Protein AF-A0A137SSA2-F1 (afdb_monomer)

Nearest PDB structures (foldseek):
  4cbj-assembly1_D  TM=5.573E-01  e=8.022E+00  Alkalihalophilus pseudofirmus OF4

Structure (mmCIF, N/CA/C/O backbone):
data_AF-A0A137SSA2-F1
#
_entry.id   AF-A0A137SSA2-F1
#
loop_
_atom_site.group_PDB
_atom_site.id
_atom_site.type_symbol
_atom_site.label_atom_id
_atom_site.label_alt_id
_atom_site.label_comp_id
_atom_site.label_a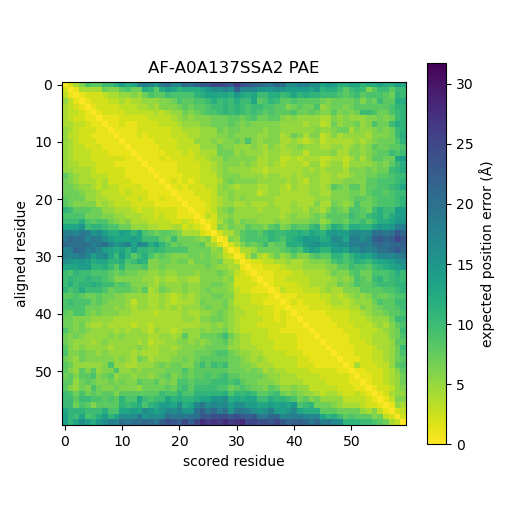sym_id
_atom_site.label_entity_id
_atom_site.label_seq_id
_atom_site.pdbx_PDB_ins_code
_atom_site.Cartn_x
_atom_site.Cartn_y
_atom_site.Cartn_z
_atom_site.occupancy
_atom_site.B_iso_or_equiv
_atom_site.auth_seq_id
_atom_site.auth_comp_id
_atom_site.auth_asym_id
_atom_site.auth_atom_id
_atom_site.pdbx_PDB_model_num
ATOM 1 N N . MET A 1 1 ? 5.900 2.404 -23.188 1.00 59.19 1 MET A N 1
ATOM 2 C CA . MET A 1 1 ? 4.588 3.005 -22.835 1.00 59.19 1 MET A CA 1
ATOM 3 C C . MET A 1 1 ? 3.896 2.232 -21.711 1.00 59.19 1 MET A C 1
ATOM 5 O O . MET A 1 1 ? 3.480 2.860 -20.751 1.00 59.19 1 MET A O 1
ATOM 9 N N . LEU A 1 2 ? 3.862 0.893 -21.771 1.00 63.97 2 LEU A N 1
ATOM 10 C CA . LEU A 1 2 ? 3.266 0.018 -20.742 1.00 63.97 2 LEU A CA 1
ATOM 11 C C . LEU A 1 2 ? 3.975 0.054 -19.374 1.00 63.97 2 LEU A C 1
ATOM 13 O O . LEU A 1 2 ? 3.307 0.039 -18.348 1.00 63.97 2 LEU A O 1
ATOM 17 N N . LEU A 1 3 ? 5.306 0.197 -19.344 1.00 68.38 3 LEU A N 1
ATOM 18 C CA . LEU A 1 3 ? 6.065 0.284 -18.086 1.00 68.38 3 LEU A CA 1
ATOM 19 C C . LEU A 1 3 ? 5.664 1.509 -17.236 1.00 68.38 3 LEU A C 1
ATOM 21 O O . LEU A 1 3 ? 5.372 1.373 -16.053 1.00 68.38 3 LEU A O 1
ATOM 25 N N . LYS A 1 4 ? 5.501 2.675 -17.884 1.00 74.69 4 LYS A N 1
ATOM 26 C CA . LYS A 1 4 ? 4.974 3.908 -17.264 1.00 74.69 4 LYS A CA 1
ATOM 27 C C . LYS 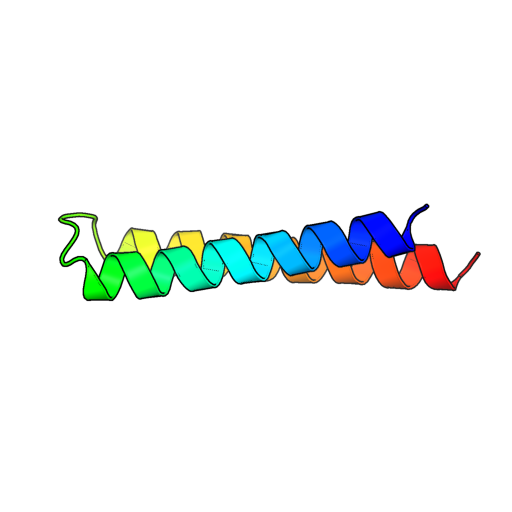A 1 4 ? 3.544 3.745 -16.736 1.00 74.69 4 LYS A C 1
ATOM 29 O O . LYS A 1 4 ? 3.212 4.335 -15.715 1.00 74.69 4 LYS A O 1
ATOM 34 N N . ALA A 1 5 ? 2.705 2.957 -17.413 1.00 72.94 5 ALA A N 1
ATOM 35 C CA . ALA A 1 5 ? 1.355 2.653 -16.936 1.00 72.94 5 ALA A CA 1
ATOM 36 C C . ALA A 1 5 ? 1.383 1.762 -15.681 1.00 72.94 5 ALA A C 1
ATOM 38 O O . ALA A 1 5 ? 0.591 1.970 -14.765 1.00 72.94 5 ALA A O 1
ATOM 39 N N . SER A 1 6 ? 2.338 0.829 -15.608 1.00 76.88 6 SER A N 1
ATOM 40 C CA . SER A 1 6 ? 2.608 0.027 -14.410 1.00 76.88 6 SER A CA 1
ATOM 41 C C . SER A 1 6 ? 3.043 0.907 -13.232 1.00 76.88 6 SER A C 1
ATOM 43 O O . SER A 1 6 ? 2.430 0.833 -12.169 1.00 76.88 6 SER A O 1
ATOM 45 N N . ASP A 1 7 ? 4.017 1.804 -13.442 1.00 80.56 7 ASP A N 1
ATOM 46 C CA . ASP A 1 7 ? 4.493 2.728 -12.401 1.00 80.56 7 ASP A CA 1
ATOM 47 C C . ASP A 1 7 ? 3.365 3.627 -11.886 1.00 80.56 7 ASP A C 1
ATOM 49 O O . ASP A 1 7 ? 3.233 3.848 -10.683 1.00 80.56 7 ASP A O 1
ATOM 53 N N . PHE A 1 8 ? 2.502 4.104 -12.787 1.00 81.81 8 PHE A N 1
ATOM 54 C CA . PHE A 1 8 ? 1.351 4.927 -12.427 1.00 81.81 8 PHE A CA 1
ATOM 55 C C . PHE A 1 8 ? 0.317 4.152 -11.598 1.00 81.81 8 PHE A C 1
ATOM 57 O O . PHE A 1 8 ? -0.194 4.666 -10.603 1.00 81.81 8 PHE A O 1
ATOM 64 N N . CYS A 1 9 ? 0.033 2.900 -11.965 1.00 81.31 9 CYS A N 1
ATOM 65 C CA . CYS A 1 9 ? -0.904 2.044 -11.235 1.00 81.31 9 CYS A CA 1
ATOM 66 C C . CYS A 1 9 ? -0.378 1.700 -9.829 1.00 81.31 9 CYS A C 1
ATOM 68 O O . CYS A 1 9 ? -1.121 1.741 -8.848 1.00 81.31 9 CYS A O 1
ATOM 70 N N . LEU A 1 10 ? 0.928 1.455 -9.714 1.00 80.56 10 LEU A N 1
ATOM 71 C CA . LEU A 1 10 ? 1.595 1.169 -8.445 1.00 80.56 10 LEU A CA 1
ATOM 72 C C . LEU A 1 10 ? 1.680 2.424 -7.555 1.00 80.56 10 LEU A C 1
ATOM 74 O O . LEU A 1 10 ? 1.466 2.343 -6.344 1.00 80.56 10 LEU A O 1
ATOM 78 N N . ALA A 1 11 ? 1.894 3.603 -8.149 1.00 85.88 11 ALA A N 1
ATOM 79 C CA . ALA A 1 11 ? 1.823 4.885 -7.450 1.00 85.88 11 ALA A CA 1
ATOM 80 C C . ALA A 1 11 ? 0.411 5.176 -6.911 1.00 85.88 11 ALA A C 1
ATOM 82 O O . ALA A 1 11 ? 0.270 5.574 -5.754 1.00 85.88 11 ALA A O 1
ATOM 83 N N . LEU A 1 12 ? -0.632 4.913 -7.706 1.00 84.56 12 LEU A N 1
ATOM 84 C CA . LEU A 1 12 ? -2.031 5.018 -7.277 1.00 84.56 12 LEU A CA 1
ATOM 85 C C . LEU A 1 12 ? -2.348 4.061 -6.123 1.00 84.56 12 LEU A C 1
ATOM 87 O O . LEU A 1 12 ? -2.950 4.482 -5.138 1.00 84.56 12 LEU A O 1
ATOM 91 N N . ALA A 1 13 ? -1.901 2.803 -6.193 1.00 86.81 13 ALA A N 1
ATOM 92 C CA . ALA A 1 13 ? -2.081 1.845 -5.102 1.00 86.81 13 ALA A CA 1
ATOM 93 C C . ALA A 1 13 ? -1.459 2.360 -3.793 1.00 86.81 13 ALA A C 1
ATOM 95 O O . ALA A 1 13 ? -2.090 2.313 -2.737 1.00 86.81 13 ALA A O 1
ATOM 96 N N . LYS A 1 14 ? -0.247 2.922 -3.870 1.00 85.56 14 LYS A N 1
ATOM 97 C CA . LYS A 1 14 ? 0.459 3.492 -2.715 1.00 85.56 14 LYS A CA 1
ATOM 98 C C . LYS A 1 14 ? -0.247 4.735 -2.156 1.00 85.56 14 LYS A C 1
ATOM 100 O O . LYS A 1 14 ? -0.299 4.899 -0.940 1.00 85.56 14 LYS A O 1
ATOM 105 N N . LEU A 1 15 ? -0.826 5.570 -3.023 1.00 90.50 15 LEU A N 1
ATOM 106 C CA . LEU A 1 15 ? -1.620 6.741 -2.636 1.00 90.50 15 LEU A CA 1
ATOM 107 C C . LEU A 1 15 ? -2.903 6.338 -1.897 1.00 90.50 15 LEU A C 1
ATOM 109 O O . LEU A 1 15 ? -3.196 6.884 -0.837 1.00 90.50 15 LEU A O 1
ATOM 113 N N . ILE A 1 16 ? -3.636 5.353 -2.424 1.00 86.69 16 ILE A N 1
ATOM 114 C CA . ILE A 1 16 ? -4.864 4.832 -1.804 1.00 86.69 16 ILE A CA 1
ATOM 115 C C . ILE A 1 16 ? -4.533 4.207 -0.446 1.00 86.69 16 ILE A C 1
ATOM 117 O O . ILE A 1 16 ? -5.208 4.486 0.540 1.00 86.69 16 ILE A O 1
ATOM 121 N N . PHE A 1 17 ? -3.447 3.435 -0.363 1.00 87.44 17 PHE A N 1
ATOM 122 C CA . PHE A 1 17 ? -2.981 2.855 0.895 1.00 87.44 17 PHE A CA 1
ATOM 123 C C . PHE A 1 17 ? -2.628 3.928 1.938 1.00 87.44 17 PHE A C 1
ATOM 125 O O . PHE A 1 17 ? -3.051 3.842 3.091 1.00 87.44 17 PHE A O 1
ATOM 132 N N . GLY A 1 18 ? -1.925 4.985 1.520 1.00 88.12 18 GLY A N 1
ATOM 133 C CA . GLY A 1 18 ? -1.653 6.150 2.361 1.00 88.12 18 GLY A CA 1
ATOM 134 C C . GLY A 1 18 ? -2.931 6.854 2.829 1.00 88.12 18 GLY A C 1
ATOM 135 O O . GLY A 1 18 ? -3.032 7.209 3.999 1.00 88.12 18 GLY A O 1
ATOM 136 N N . GLY A 1 19 ? -3.930 6.993 1.953 1.00 86.50 19 GLY A N 1
ATOM 137 C CA . GLY A 1 19 ? -5.234 7.577 2.277 1.00 86.50 19 GLY A CA 1
ATOM 138 C C . GLY A 1 19 ? -6.025 6.775 3.315 1.00 86.50 19 GLY A C 1
ATOM 139 O O . GLY 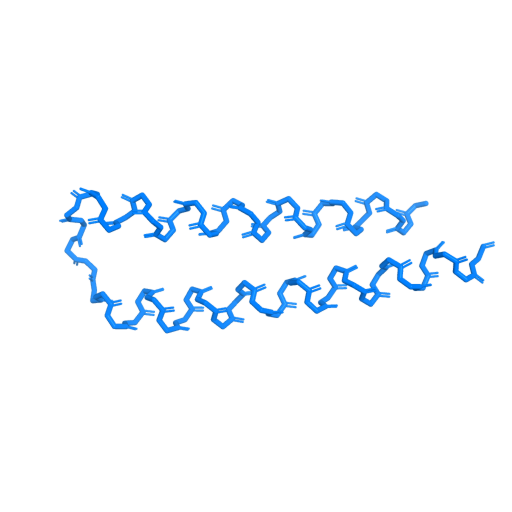A 1 19 ? -6.624 7.367 4.209 1.00 86.50 19 GLY A O 1
ATOM 140 N N . ILE A 1 20 ? -5.977 5.439 3.258 1.00 85.31 20 ILE A N 1
ATOM 141 C CA . ILE A 1 20 ? -6.624 4.559 4.248 1.00 85.31 20 ILE A CA 1
ATOM 142 C C . ILE A 1 20 ? -5.987 4.749 5.632 1.00 85.31 20 ILE A C 1
ATOM 144 O O . ILE A 1 20 ? -6.699 4.951 6.617 1.00 85.31 20 ILE A O 1
ATOM 148 N N . ILE A 1 21 ? -4.650 4.743 5.708 1.00 84.75 21 ILE A N 1
ATOM 149 C CA . ILE A 1 21 ? -3.915 4.974 6.963 1.00 84.75 21 ILE A CA 1
ATOM 150 C C . ILE A 1 21 ? -4.217 6.375 7.503 1.00 84.75 21 ILE A C 1
ATOM 152 O O . ILE A 1 21 ? -4.546 6.534 8.679 1.00 84.75 21 ILE A O 1
ATOM 156 N N . LEU A 1 22 ? -4.152 7.388 6.636 1.00 87.06 22 LEU A N 1
ATOM 157 C CA . LEU A 1 22 ? -4.368 8.780 7.009 1.00 87.06 22 LEU A CA 1
ATOM 158 C C . LEU A 1 22 ? -5.801 9.024 7.489 1.00 87.06 22 LEU A C 1
ATOM 160 O O . LEU A 1 22 ? -5.993 9.726 8.471 1.00 87.06 22 LEU A O 1
ATOM 164 N N . SER A 1 23 ? -6.802 8.401 6.870 1.00 83.31 23 SER A N 1
ATOM 165 C CA . SER A 1 23 ? -8.190 8.465 7.336 1.00 83.31 23 SER A CA 1
ATOM 166 C C . SER A 1 23 ? -8.380 7.795 8.703 1.00 83.31 23 SER A C 1
ATOM 168 O O . SER A 1 23 ? -9.235 8.225 9.478 1.00 83.31 23 SER A O 1
ATOM 170 N N . GLY A 1 24 ? -7.583 6.769 9.019 1.00 78.56 24 GLY A N 1
ATOM 171 C CA . GLY A 1 24 ? -7.553 6.142 10.342 1.00 78.56 24 GLY A CA 1
ATOM 172 C C . GLY A 1 24 ? -6.981 7.060 11.427 1.00 78.56 24 GLY A C 1
ATOM 173 O O . GLY A 1 24 ? -7.546 7.131 12.517 1.00 78.56 24 GLY A O 1
ATOM 174 N N . ILE A 1 25 ? -5.913 7.801 11.110 1.00 83.44 25 ILE A N 1
ATOM 175 C CA . ILE A 1 25 ? -5.293 8.815 11.990 1.00 83.44 25 ILE A CA 1
ATOM 176 C C . ILE A 1 25 ? -6.198 10.053 12.120 1.00 83.44 25 ILE A C 1
ATOM 178 O O . ILE A 1 25 ? -6.347 10.605 13.205 1.00 83.44 25 ILE A O 1
ATOM 182 N N . ILE A 1 26 ? -6.859 10.398 11.009 1.00 84.19 26 ILE A N 1
ATOM 183 C CA . ILE A 1 26 ? -7.982 11.324 10.811 1.00 84.19 26 ILE A CA 1
ATOM 184 C C . ILE A 1 26 ? -8.954 11.443 11.991 1.00 84.19 26 ILE A C 1
ATOM 186 O O . ILE A 1 26 ? -9.464 12.492 12.372 1.00 84.19 26 ILE A O 1
ATOM 190 N N . GLY A 1 27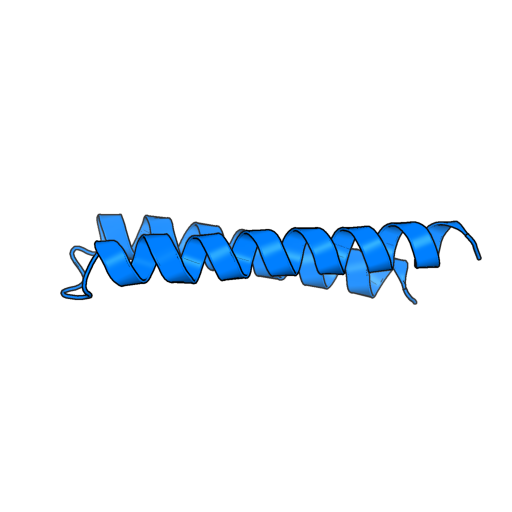 ? -9.318 10.258 12.492 1.00 69.75 27 GLY A N 1
ATOM 191 C CA . GLY A 1 27 ? -10.590 10.074 13.176 1.00 69.75 27 GLY A CA 1
ATOM 192 C C . GLY A 1 27 ? -11.777 10.402 12.263 1.00 69.75 27 GLY A C 1
ATOM 193 O O . GLY A 1 27 ? -12.810 10.844 12.760 1.00 69.75 27 GLY A O 1
ATOM 194 N N . LEU A 1 28 ? -11.641 10.226 10.937 1.00 73.12 28 LEU A N 1
ATOM 195 C CA . LEU A 1 28 ? -12.756 10.446 10.016 1.00 73.12 28 LEU A CA 1
ATOM 196 C C . LEU A 1 28 ? -13.892 9.494 10.409 1.00 73.12 28 LEU A C 1
ATOM 198 O O . LEU A 1 28 ? -13.661 8.296 10.583 1.00 73.12 28 LEU A O 1
ATOM 202 N N . ASN A 1 29 ? -15.107 10.027 10.554 1.00 65.75 29 ASN A N 1
ATOM 203 C CA . ASN A 1 29 ? -16.308 9.273 10.931 1.00 65.75 29 ASN A CA 1
ATOM 204 C C . ASN A 1 29 ? -16.844 8.472 9.730 1.00 65.75 29 ASN A C 1
ATOM 206 O O . ASN A 1 29 ? -17.979 8.623 9.291 1.00 65.75 29 ASN A O 1
ATOM 210 N N . VAL A 1 30 ? -15.953 7.696 9.122 1.00 69.81 30 VAL A N 1
ATOM 211 C CA . VAL A 1 30 ? -16.248 6.734 8.072 1.00 69.81 30 VAL A CA 1
ATOM 212 C C . VAL A 1 30 ? -16.173 5.366 8.714 1.00 69.81 30 VAL A C 1
ATOM 214 O O . VAL A 1 30 ? -15.301 5.103 9.547 1.00 69.81 30 VAL A O 1
ATOM 217 N N . ASP A 1 31 ? -17.093 4.497 8.322 1.00 80.12 31 ASP A N 1
ATOM 218 C CA . ASP A 1 31 ? -17.172 3.138 8.822 1.00 80.12 31 ASP A CA 1
ATOM 219 C C . ASP A 1 31 ? -15.844 2.408 8.560 1.00 80.12 31 ASP A C 1
ATOM 221 O O . ASP A 1 31 ? -15.505 2.062 7.424 1.00 80.12 31 ASP A O 1
ATOM 225 N N . LYS A 1 32 ? -15.029 2.253 9.613 1.00 73.31 32 LYS A N 1
ATOM 226 C CA . LYS A 1 32 ? -13.640 1.773 9.504 1.00 73.31 32 LYS A CA 1
ATOM 227 C C . LYS A 1 32 ? -13.578 0.392 8.858 1.00 73.31 32 LYS A C 1
ATOM 229 O O . LYS A 1 32 ? -12.619 0.089 8.155 1.00 73.31 32 LYS A O 1
ATOM 234 N N . PHE A 1 33 ? -14.616 -0.418 9.062 1.00 77.62 33 PHE A N 1
ATOM 235 C CA . PHE A 1 33 ? -14.751 -1.737 8.456 1.00 77.62 33 PHE A CA 1
ATOM 236 C C . PHE A 1 33 ? -14.889 -1.656 6.935 1.00 77.62 33 PHE A C 1
ATOM 238 O O . PHE A 1 33 ? -14.213 -2.386 6.212 1.00 77.62 33 PHE A O 1
ATOM 245 N N . VAL A 1 34 ? -15.712 -0.728 6.444 1.00 80.88 34 VAL A N 1
ATOM 246 C CA . VAL A 1 34 ? -15.908 -0.499 5.008 1.00 80.88 34 VAL A CA 1
ATOM 247 C C . VAL A 1 34 ? -14.661 0.127 4.396 1.00 80.88 34 VAL A C 1
ATOM 249 O O . VAL A 1 34 ? -14.211 -0.307 3.339 1.00 80.88 34 VAL A O 1
ATOM 252 N N . LEU A 1 35 ? -14.061 1.105 5.075 1.00 80.19 35 LEU A N 1
ATOM 253 C CA . LEU A 1 35 ? -12.875 1.798 4.583 1.00 80.19 35 LEU A CA 1
ATOM 254 C C . LEU A 1 35 ? -11.674 0.855 4.438 1.00 80.19 35 LEU A C 1
ATOM 256 O O . LEU A 1 35 ? -11.001 0.868 3.409 1.00 80.19 35 LEU A O 1
ATOM 260 N N . VAL A 1 36 ? -11.425 0.012 5.443 1.00 80.62 36 VAL A N 1
ATOM 261 C CA . VAL A 1 36 ? -10.356 -0.990 5.387 1.00 80.62 36 VAL A CA 1
ATOM 262 C C . VAL A 1 36 ? -10.715 -2.095 4.398 1.00 80.62 36 VAL A C 1
ATOM 264 O O . VAL A 1 36 ? -9.883 -2.443 3.572 1.00 80.62 36 VAL A O 1
ATOM 267 N N . GLY A 1 37 ? -11.945 -2.615 4.415 1.00 84.44 37 GLY A N 1
ATOM 268 C CA . GLY A 1 37 ? -12.356 -3.705 3.527 1.00 84.44 37 GLY A CA 1
ATOM 269 C C . GLY A 1 37 ? -12.310 -3.323 2.046 1.00 84.44 37 GLY A C 1
ATOM 270 O O . GLY A 1 37 ? -11.604 -3.954 1.260 1.00 84.44 37 GLY A O 1
ATOM 271 N N . VAL A 1 38 ? -13.023 -2.260 1.666 1.00 84.94 38 VAL A N 1
ATOM 272 C CA . VAL A 1 38 ? -13.093 -1.779 0.277 1.00 84.94 38 VAL A CA 1
ATOM 273 C C . VAL A 1 38 ? -11.757 -1.188 -0.156 1.00 84.94 38 VAL A C 1
ATOM 275 O O . VAL A 1 38 ? -11.285 -1.478 -1.254 1.00 84.94 38 VAL A O 1
ATOM 278 N N . GLY A 1 39 ? -11.112 -0.404 0.710 1.00 83.44 39 GLY A N 1
ATOM 279 C CA . GLY A 1 39 ? -9.820 0.202 0.408 1.00 83.44 39 GLY A CA 1
ATOM 280 C C . GLY A 1 39 ? -8.740 -0.844 0.133 1.00 83.44 39 GLY A C 1
ATOM 281 O O . GLY A 1 39 ? -8.010 -0.732 -0.850 1.00 83.44 39 GLY A O 1
ATOM 282 N N . LEU A 1 40 ? -8.670 -1.900 0.944 1.00 84.75 40 LEU A N 1
ATOM 283 C CA . LEU A 1 40 ? -7.690 -2.970 0.769 1.00 84.75 40 LEU A CA 1
ATOM 284 C C . LEU A 1 40 ? -7.990 -3.831 -0.470 1.00 84.75 40 LEU A C 1
ATOM 286 O O . LEU A 1 40 ? -7.065 -4.174 -1.204 1.00 84.75 40 LEU A O 1
ATOM 290 N N . LEU A 1 41 ? -9.269 -4.097 -0.765 1.00 88.62 41 LEU A N 1
ATOM 291 C CA . LEU A 1 41 ? -9.706 -4.750 -2.008 1.00 88.62 41 LEU A CA 1
ATOM 292 C C . LEU A 1 41 ? -9.254 -3.978 -3.253 1.00 88.62 41 LEU A C 1
ATOM 294 O O . LEU A 1 41 ? -8.689 -4.561 -4.178 1.00 88.62 41 LEU A O 1
ATOM 298 N N . VAL A 1 42 ? -9.464 -2.661 -3.261 1.00 87.62 42 VAL A N 1
ATOM 299 C CA . VAL A 1 42 ? -9.066 -1.786 -4.371 1.00 87.62 42 VAL A CA 1
ATOM 300 C C . VAL A 1 42 ? -7.544 -1.746 -4.514 1.00 87.62 42 VAL A C 1
ATOM 302 O O . VAL A 1 42 ? -7.037 -1.852 -5.628 1.00 87.62 42 VAL A O 1
ATOM 305 N N . VAL A 1 43 ? -6.794 -1.670 -3.410 1.00 87.44 43 VAL A N 1
ATOM 306 C CA . VAL A 1 43 ? -5.320 -1.714 -3.437 1.00 87.44 43 VAL A CA 1
ATOM 307 C C . VAL A 1 43 ? -4.814 -3.027 -4.037 1.00 87.44 43 VAL A C 1
ATOM 309 O O . VAL A 1 43 ? -3.958 -2.995 -4.918 1.00 87.44 43 VAL A O 1
ATOM 312 N N . ILE A 1 44 ? -5.365 -4.172 -3.626 1.00 87.50 44 ILE A N 1
ATOM 313 C CA . ILE A 1 44 ? -5.005 -5.487 -4.181 1.00 87.50 44 ILE A CA 1
ATOM 314 C C . ILE A 1 44 ? -5.303 -5.541 -5.683 1.00 87.50 44 ILE A C 1
ATOM 316 O O . ILE A 1 44 ? -4.473 -6.018 -6.459 1.00 87.50 44 ILE A O 1
ATOM 320 N N . PHE A 1 45 ? -6.450 -5.007 -6.106 1.00 88.00 45 PHE A N 1
ATOM 321 C CA . PHE A 1 45 ? -6.827 -4.968 -7.515 1.00 88.00 45 PHE A CA 1
ATOM 322 C C . PHE A 1 45 ? -5.887 -4.083 -8.347 1.00 88.00 45 PHE A C 1
ATOM 324 O O . PHE A 1 45 ? -5.457 -4.493 -9.424 1.00 88.00 45 PHE A O 1
ATOM 331 N N . LEU A 1 46 ? -5.507 -2.901 -7.846 1.00 85.69 46 LEU A N 1
ATOM 332 C CA . LEU A 1 46 ? -4.543 -2.030 -8.528 1.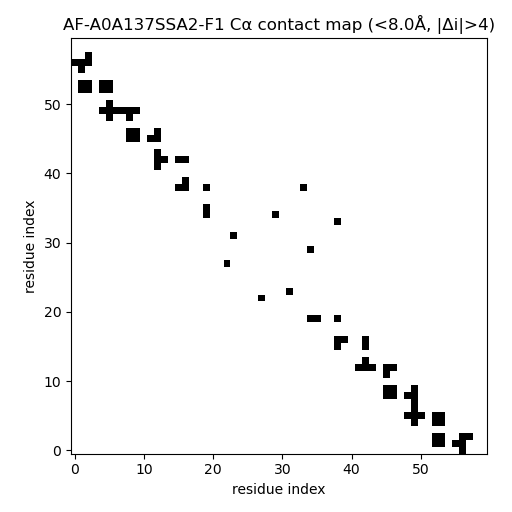00 85.69 46 LEU A CA 1
ATOM 333 C C . LEU A 1 46 ? -3.142 -2.641 -8.582 1.00 85.69 46 LEU A C 1
ATOM 335 O O . LEU A 1 46 ? -2.471 -2.516 -9.602 1.00 85.69 46 LEU A O 1
ATOM 339 N N . ILE A 1 47 ? -2.696 -3.320 -7.522 1.00 84.88 47 ILE A N 1
ATOM 340 C CA . ILE A 1 47 ? -1.408 -4.026 -7.529 1.00 84.88 47 ILE A CA 1
ATOM 341 C C . ILE A 1 47 ? -1.428 -5.123 -8.592 1.00 84.88 47 ILE A C 1
ATOM 343 O O . ILE A 1 47 ? -0.497 -5.204 -9.390 1.00 84.88 47 ILE A O 1
ATOM 347 N N . TRP A 1 48 ? -2.500 -5.919 -8.659 1.00 85.62 48 TRP A N 1
ATOM 348 C CA . TRP A 1 48 ? -2.658 -6.949 -9.686 1.00 85.62 48 TRP A CA 1
ATOM 349 C C . TRP A 1 48 ? -2.643 -6.336 -11.089 1.00 85.62 48 TRP A C 1
ATOM 351 O O . TRP A 1 48 ? -1.866 -6.768 -11.943 1.00 85.62 48 TRP A O 1
ATOM 361 N N . ALA A 1 49 ? -3.464 -5.312 -11.334 1.00 82.12 49 ALA A N 1
ATOM 362 C CA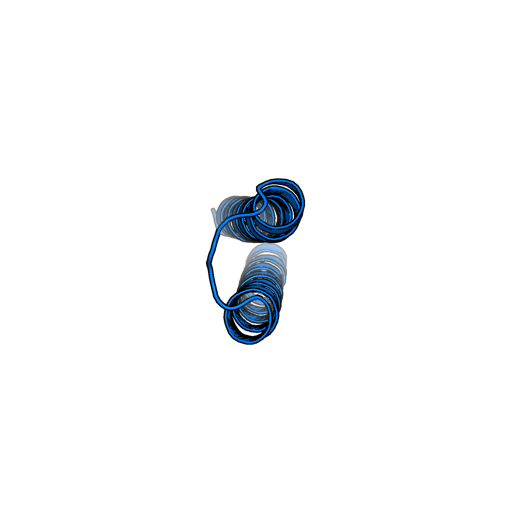 . ALA A 1 49 ? -3.523 -4.627 -12.621 1.00 82.12 49 ALA A CA 1
ATOM 363 C C . ALA A 1 49 ? -2.152 -4.048 -13.010 1.00 82.12 49 ALA A C 1
ATOM 365 O O . ALA A 1 49 ? -1.690 -4.261 -14.131 1.00 82.12 49 ALA A O 1
ATOM 366 N N . GLY A 1 50 ? -1.459 -3.399 -12.071 1.00 82.12 50 GLY A N 1
ATOM 367 C CA . GLY A 1 50 ? -0.101 -2.892 -12.249 1.00 82.12 50 GLY A CA 1
ATOM 368 C C . GLY A 1 50 ? 0.894 -3.995 -12.610 1.00 82.12 50 GLY A C 1
ATOM 369 O O . GLY A 1 50 ? 1.674 -3.827 -13.545 1.00 82.12 50 GLY A O 1
ATOM 370 N N . PHE A 1 51 ? 0.817 -5.156 -11.955 1.00 80.88 51 PHE A N 1
ATOM 371 C CA . PHE A 1 51 ? 1.681 -6.307 -12.237 1.00 80.88 51 PHE A CA 1
ATOM 372 C C . PHE A 1 51 ? 1.418 -6.918 -13.622 1.00 80.88 51 PHE A C 1
ATOM 374 O O . PHE A 1 51 ? 2.355 -7.226 -14.357 1.00 80.88 51 PHE A O 1
ATOM 381 N N . MET A 1 52 ? 0.149 -7.031 -14.022 1.00 80.50 52 MET A N 1
ATOM 382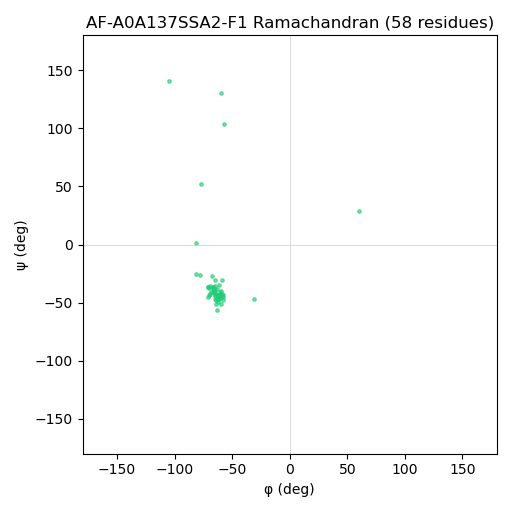 C CA . MET A 1 52 ? -0.252 -7.443 -15.375 1.00 80.50 52 MET A CA 1
ATOM 383 C C . MET A 1 52 ? 0.302 -6.490 -16.443 1.00 80.50 52 MET A C 1
ATOM 385 O O . MET A 1 52 ? 0.847 -6.935 -17.457 1.00 80.50 52 MET A O 1
ATOM 389 N N . PHE A 1 53 ? 0.212 -5.178 -16.209 1.00 79.31 53 PHE A N 1
ATOM 390 C CA . PHE A 1 53 ? 0.785 -4.163 -17.096 1.00 79.31 53 PHE A CA 1
ATOM 391 C C . PHE A 1 53 ? 2.316 -4.204 -17.133 1.00 79.31 53 PHE A C 1
A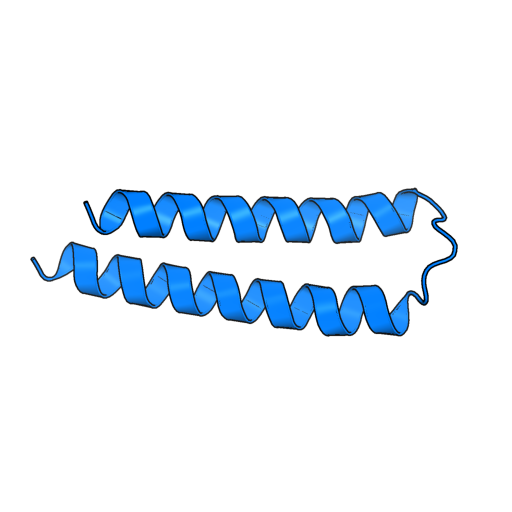TOM 393 O O . PHE A 1 53 ? 2.898 -4.015 -18.202 1.00 79.31 53 PHE A O 1
ATOM 400 N N . TYR A 1 54 ? 2.961 -4.489 -16.001 1.00 78.25 54 TYR A N 1
ATOM 401 C CA . TYR A 1 54 ? 4.409 -4.647 -15.907 1.00 78.25 54 TYR A CA 1
ATOM 402 C C . TYR A 1 54 ? 4.891 -5.845 -16.731 1.00 78.25 54 TYR A C 1
ATOM 404 O O . TYR A 1 54 ? 5.740 -5.674 -17.602 1.00 78.25 54 TYR A O 1
ATOM 412 N N . ILE A 1 55 ? 4.286 -7.026 -16.551 1.00 75.88 55 ILE A N 1
ATOM 413 C CA . ILE A 1 55 ? 4.637 -8.246 -17.299 1.00 75.88 55 ILE A CA 1
ATOM 414 C C . ILE A 1 55 ? 4.414 -8.057 -18.804 1.00 75.88 55 ILE A C 1
ATOM 416 O O . ILE A 1 55 ? 5.303 -8.356 -19.598 1.00 75.88 55 ILE A O 1
ATOM 420 N N . ASN A 1 56 ? 3.264 -7.514 -19.218 1.00 71.25 56 ASN A N 1
ATOM 421 C CA . ASN A 1 56 ? 2.989 -7.256 -20.637 1.00 71.25 56 ASN A CA 1
ATOM 422 C C . ASN A 1 56 ? 3.878 -6.153 -21.228 1.00 71.25 56 ASN A C 1
ATOM 424 O O . ASN A 1 56 ? 4.131 -6.148 -22.431 1.00 71.25 56 ASN A O 1
ATOM 428 N N . GLY A 1 57 ? 4.352 -5.218 -20.404 1.00 63.19 57 GLY A N 1
ATOM 429 C CA . GLY A 1 57 ? 5.312 -4.194 -20.801 1.00 63.19 57 GLY A CA 1
ATOM 430 C C . GLY A 1 57 ? 6.754 -4.690 -20.894 1.00 63.19 57 GLY A C 1
ATOM 431 O O . GLY A 1 57 ? 7.510 -4.114 -21.665 1.00 63.19 57 GLY A O 1
ATOM 432 N N . LEU A 1 58 ? 7.116 -5.734 -20.141 1.00 61.22 58 LEU A N 1
ATOM 433 C CA . LEU A 1 58 ? 8.431 -6.391 -20.156 1.00 61.22 58 LEU A CA 1
ATOM 434 C C . LEU A 1 58 ? 8.578 -7.401 -21.299 1.00 61.22 58 LEU A C 1
ATOM 436 O O . LEU A 1 58 ? 9.687 -7.696 -21.730 1.00 61.22 58 LEU A O 1
ATOM 440 N N . LYS A 1 59 ? 7.458 -7.952 -21.776 1.00 55.19 59 LYS A N 1
ATOM 441 C CA . LYS A 1 59 ? 7.419 -8.954 -22.850 1.00 55.19 59 LYS A CA 1
ATOM 442 C C . LYS A 1 59 ? 7.521 -8.356 -24.265 1.00 55.19 59 LYS A C 1
ATOM 444 O O . LYS A 1 59 ? 7.422 -9.109 -25.232 1.00 55.19 59 LYS 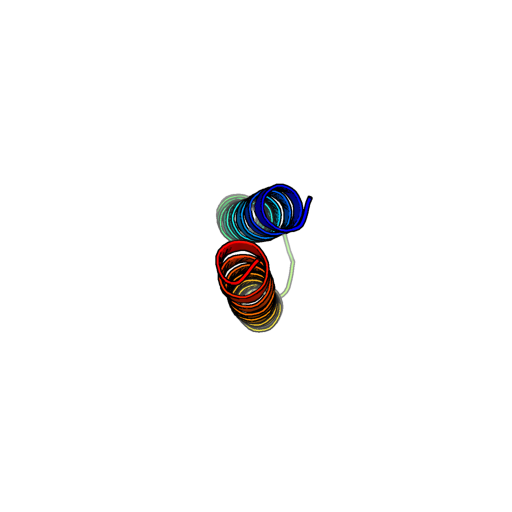A O 1
ATOM 449 N N . LYS A 1 60 ? 7.657 -7.033 -24.390 1.00 46.97 60 LYS A N 1
ATOM 450 C CA . LYS A 1 60 ? 7.735 -6.289 -25.654 1.00 46.97 60 LYS A CA 1
ATOM 451 C C . LYS A 1 60 ? 9.050 -5.531 -25.738 1.00 46.97 60 LYS A C 1
ATOM 453 O O . LYS A 1 60 ? 9.608 -5.501 -26.853 1.00 46.97 60 LYS A O 1
#

Mean predicted aligned error: 6.68 Å

Organism: NCBI:txid28125

Solvent-accessible surface area (backbone atoms only — not comparable to full-atom values): 3173 Å² total; per-residue (Å²): 114,42,50,61,53,13,54,50,31,45,50,48,25,53,50,52,52,50,48,52,53,48,42,62,76,63,65,53,96,55,63,62,68,56,50,51,53,54,49,50,52,50,34,53,51,30,46,50,51,16,50,54,32,34,54,61,37,71,77,108

InterPro domains:
  IPR046568 Protein of unknown function DUF6722 [PF20482] (6-53)

Sequence (60 aa):
MLLKASDFCLALAKLIFGGIILSGIIGLNVDKFVLVGVGLLVVIFLIWAGFMFYINGLKK

pLDDT: mean 79.17, std 9.04, range [46.97, 90.5]

Foldseek 3Di:
DLLVVLVVLLVVLVVLVVVLVVVVVVVPPDDNCCSCVVSVVSSVVSNVVSVVSNVVVVVD

Secondary structure (DSSP, 8-state):
-HHHHHHHHHHHHHHHHHHHHHHHHHT--S-HHHHHHHHHHHHHHHHHHHHHHHHHHH--

Radius of gyration: 13.83 Å; Cα contacts (8 Å, |Δi|>4): 45; chains: 1; bounding box: 26×20×39 Å